Protein AF-A0A530BH00-F1 (afdb_monomer)

Radius of gyration: 38.53 Å; Cα contacts (8 Å, |Δi|>4): 21; chains: 1; bounding box: 85×46×112 Å

Foldseek 3Di:
DVVVVVVCCVPDPVNVVVVVVVVCVQCVDPVNVVVVVVVVVVVVVLQVVLVPDPNRPVVVVVVVVVVVVVVVCVVDPVNVVVVVVVCVVVVVVVCVVVVVVPVVVVVVVVVPPDVVVVVVVCCVVCVVVVVVVVVVVCVVVVVVVVVVVVVVVVVVVD

Solvent-accessible surface area (backbone atoms only — not comparable to full-atom values): 8743 Å² total; per-residue (Å²): 113,68,69,66,49,53,54,47,57,76,70,33,67,66,52,50,52,52,50,52,48,53,51,48,61,49,68,64,33,68,67,52,48,49,51,51,49,53,50,48,52,51,51,49,51,50,52,57,50,33,72,71,38,96,80,26,62,65,57,52,52,50,49,50,50,51,50,51,53,50,48,55,46,71,72,33,70,63,60,42,52,53,50,51,52,50,47,54,52,52,52,50,54,49,48,60,77,34,59,78,52,52,62,50,48,52,52,52,53,59,68,66,47,57,63,68,59,53,49,49,53,50,47,67,65,47,54,60,59,60,46,49,56,54,51,51,50,53,52,53,50,51,51,52,51,51,51,51,52,51,51,53,52,54,62,75,76,107

Structure (mmCIF, N/CA/C/O backbone):
data_AF-A0A530BH00-F1
#
_entry.id   AF-A0A530BH00-F1
#
loop_
_atom_site.group_PDB
_atom_site.id
_atom_site.type_symbol
_atom_site.label_atom_id
_atom_site.label_alt_id
_atom_site.label_comp_id
_atom_site.label_asym_id
_atom_site.label_entity_id
_atom_site.label_seq_id
_atom_site.pdbx_PDB_ins_code
_atom_site.Cartn_x
_atom_site.Cartn_y
_atom_site.Cartn_z
_atom_site.occupancy
_atom_site.B_iso_or_equiv
_atom_site.auth_seq_id
_atom_site.auth_comp_id
_atom_site.auth_asym_id
_atom_site.auth_atom_id
_atom_site.pdbx_PDB_model_num
ATOM 1 N N . PHE A 1 1 ? -38.735 20.217 17.360 1.00 65.31 1 PHE A N 1
ATOM 2 C CA . PHE A 1 1 ? -38.236 19.717 18.663 1.00 65.31 1 PHE A CA 1
ATOM 3 C C . PHE A 1 1 ? -37.010 18.803 18.512 1.00 65.31 1 PHE A C 1
ATOM 5 O O . PHE A 1 1 ? -35.970 19.142 19.063 1.00 65.31 1 PHE A O 1
ATOM 12 N N . ALA A 1 2 ? -37.079 17.715 17.727 1.00 67.38 2 ALA A N 1
ATOM 13 C CA . ALA A 1 2 ? -35.979 16.748 17.554 1.00 67.38 2 ALA A CA 1
ATOM 14 C C . ALA A 1 2 ? -34.685 17.328 16.934 1.00 67.38 2 ALA A C 1
ATOM 16 O O . ALA A 1 2 ? -33.606 17.120 17.478 1.00 67.38 2 ALA A O 1
ATOM 17 N N . LEU A 1 3 ? -34.777 18.135 15.868 1.00 71.88 3 LEU A N 1
ATOM 18 C CA . LEU A 1 3 ? -33.599 18.750 15.224 1.00 71.88 3 LEU A CA 1
ATOM 19 C C . LEU A 1 3 ? -32.829 19.700 16.160 1.00 71.88 3 LEU A C 1
ATOM 21 O O . LEU A 1 3 ? -31.607 19.641 16.248 1.00 71.88 3 LEU A O 1
ATOM 25 N N . GLY A 1 4 ? -33.541 20.507 16.954 1.00 72.88 4 GLY A N 1
ATOM 26 C CA . GLY A 1 4 ? -32.920 21.371 17.966 1.00 72.88 4 GLY A CA 1
ATOM 27 C C . GLY A 1 4 ? -32.317 20.602 19.149 1.00 72.88 4 GLY A C 1
ATOM 28 O O . GLY A 1 4 ? -31.446 21.122 19.839 1.00 72.88 4 GLY A O 1
ATOM 29 N N . PHE A 1 5 ? -32.752 19.365 19.402 1.00 73.12 5 PHE A N 1
ATOM 30 C CA . PHE A 1 5 ? -32.137 18.486 20.398 1.00 73.12 5 PHE A CA 1
ATOM 31 C C . PHE A 1 5 ? -30.835 17.861 19.874 1.00 73.12 5 PHE A C 1
ATOM 33 O O . PHE A 1 5 ? -29.846 17.840 20.604 1.00 73.12 5 PHE A O 1
ATOM 40 N N . ILE A 1 6 ? -30.802 17.456 18.600 1.00 75.69 6 ILE A N 1
ATOM 41 C CA . ILE A 1 6 ? -29.603 16.943 17.916 1.00 75.69 6 ILE A CA 1
ATOM 42 C C . ILE A 1 6 ? -28.510 18.022 17.834 1.00 75.69 6 ILE A C 1
ATOM 44 O O . ILE A 1 6 ? -27.358 17.755 18.176 1.00 75.69 6 ILE A O 1
ATOM 48 N N . GLU A 1 7 ? -28.863 19.265 17.488 1.00 72.50 7 GLU A N 1
ATOM 49 C CA . GLU A 1 7 ? -27.892 20.370 17.411 1.00 72.50 7 GLU A CA 1
ATOM 50 C C . GLU A 1 7 ? -27.280 20.698 18.787 1.00 72.50 7 GLU A C 1
ATOM 52 O O . GLU A 1 7 ? -26.071 20.912 18.918 1.00 72.50 7 GLU A O 1
ATOM 57 N N . ARG A 1 8 ? -28.101 20.660 19.847 1.00 68.00 8 ARG A N 1
ATOM 58 C CA . ARG A 1 8 ? -27.645 20.842 21.235 1.00 68.00 8 ARG A CA 1
ATOM 59 C C . ARG A 1 8 ? -26.771 19.690 21.723 1.00 68.00 8 ARG A C 1
ATOM 61 O O . ARG A 1 8 ? -25.843 19.938 22.488 1.00 68.00 8 ARG A O 1
ATOM 68 N N . LEU A 1 9 ? -27.033 18.458 21.288 1.00 73.38 9 LEU A N 1
ATOM 69 C CA . LEU A 1 9 ? -26.169 17.309 21.575 1.00 73.38 9 LEU A CA 1
ATOM 70 C C . LEU A 1 9 ? -24.800 17.453 20.902 1.00 73.38 9 LEU A C 1
ATOM 72 O O . LEU A 1 9 ? -23.788 17.152 21.530 1.00 73.38 9 LEU A O 1
ATOM 76 N N . ARG A 1 10 ? -24.764 17.960 19.664 1.00 71.19 10 ARG A N 1
ATOM 77 C CA . ARG A 1 10 ? -23.526 18.135 18.892 1.00 71.19 10 ARG A CA 1
ATOM 78 C C . ARG A 1 10 ? -22.612 19.230 19.452 1.00 71.19 10 ARG A C 1
ATOM 80 O O . ARG A 1 10 ? -21.396 19.096 19.396 1.00 71.19 10 ARG A O 1
ATOM 87 N N . THR A 1 11 ? -23.180 20.309 19.991 1.00 74.69 11 THR A N 1
ATOM 88 C CA . THR A 1 11 ? -22.421 21.528 20.347 1.00 74.69 11 THR A CA 1
ATOM 89 C C . THR A 1 11 ? -22.207 21.739 21.848 1.00 74.69 11 THR A C 1
ATOM 91 O O . THR A 1 11 ? -21.339 22.514 22.257 1.00 74.69 11 THR A O 1
ATOM 94 N N . SER A 1 12 ? -22.961 21.057 22.710 1.00 81.75 12 SER A N 1
ATOM 95 C CA . SER A 1 12 ? -22.903 21.317 24.148 1.00 81.75 12 SER A CA 1
ATOM 96 C C . SER A 1 12 ? -21.799 20.537 24.860 1.00 81.75 12 SER A C 1
ATOM 98 O O . SER A 1 12 ? -21.845 19.314 25.030 1.00 81.75 12 SER A O 1
ATOM 100 N N . LYS A 1 13 ? -20.856 21.295 25.431 1.00 79.62 13 LYS A N 1
ATOM 101 C CA . LYS A 1 13 ? -19.793 20.784 26.312 1.00 79.62 13 LYS A CA 1
ATOM 102 C C . LYS A 1 13 ? -20.334 20.016 27.525 1.00 79.62 13 LYS A C 1
ATOM 104 O O . LYS A 1 13 ? -19.645 19.142 28.046 1.00 79.62 13 LYS A O 1
ATOM 109 N N . GLN A 1 14 ? -21.548 20.316 27.992 1.00 83.25 14 GLN A N 1
ATOM 110 C CA . GLN A 1 14 ? -22.150 19.634 29.141 1.00 83.25 14 GLN A CA 1
ATOM 111 C C . GLN A 1 14 ? -22.583 18.204 28.793 1.00 83.25 14 GLN A C 1
ATOM 113 O O . GLN A 1 14 ? -22.321 17.283 29.570 1.00 83.25 14 GLN A O 1
ATOM 118 N N . TYR A 1 15 ? -23.195 18.003 27.621 1.00 80.31 15 TYR A N 1
ATOM 119 C CA . TYR A 1 15 ? -23.571 16.668 27.148 1.00 80.31 15 TYR A CA 1
ATOM 120 C C . TYR A 1 15 ? -22.336 15.837 26.796 1.00 80.31 15 TYR A C 1
ATOM 122 O O . TYR A 1 15 ? -22.260 14.683 27.212 1.00 80.31 15 TYR A O 1
ATOM 130 N N . ALA A 1 16 ? -21.318 16.443 26.173 1.00 81.19 16 ALA A N 1
ATOM 131 C CA . ALA A 1 16 ? -20.032 15.786 25.935 1.00 81.19 16 ALA A CA 1
ATOM 132 C C . ALA A 1 16 ? -19.375 15.303 27.244 1.00 81.19 16 ALA A C 1
ATOM 134 O O . ALA A 1 16 ? -18.955 14.154 27.343 1.00 81.19 16 ALA A O 1
ATOM 135 N N . ARG A 1 17 ? -19.355 16.134 28.299 1.00 85.44 17 ARG A N 1
ATOM 136 C CA . ARG A 1 17 ? -18.819 15.739 29.618 1.00 85.44 17 ARG A CA 1
ATOM 137 C C . ARG A 1 17 ? -19.612 14.604 30.268 1.00 85.44 17 ARG A C 1
ATOM 139 O O . ARG A 1 17 ? -19.007 13.724 30.879 1.00 85.44 17 ARG A O 1
ATOM 146 N N . ARG A 1 18 ? -20.945 14.610 30.152 1.00 83.69 18 ARG A N 1
ATOM 147 C CA . ARG A 1 18 ? -21.803 13.518 30.647 1.00 83.69 18 ARG A CA 1
ATOM 148 C C . ARG A 1 18 ? -21.561 12.218 29.886 1.00 83.69 18 ARG A C 1
ATOM 150 O O . ARG A 1 18 ? -21.429 11.183 30.530 1.00 83.69 18 ARG A O 1
ATOM 157 N N . ALA A 1 19 ? -21.451 12.279 28.561 1.00 84.56 19 ALA A N 1
ATOM 158 C CA . ALA A 1 19 ? -21.136 11.125 27.726 1.00 84.56 19 ALA A CA 1
ATOM 159 C C . ALA A 1 19 ? -19.750 10.556 28.060 1.00 84.56 19 ALA A C 1
ATOM 161 O O . ALA A 1 19 ? -19.614 9.357 28.270 1.00 84.56 19 ALA A O 1
ATOM 162 N N . GLU A 1 20 ? -18.740 11.414 28.218 1.00 85.62 20 GLU A N 1
ATOM 163 C CA . GLU A 1 20 ? -17.392 11.001 28.620 1.00 85.62 20 GLU A CA 1
ATOM 164 C C . GLU A 1 20 ? -17.357 10.367 30.012 1.00 85.62 20 GLU A C 1
ATOM 166 O O . GLU A 1 20 ? -16.635 9.396 30.235 1.00 85.62 20 GLU A O 1
ATOM 171 N N . LYS A 1 21 ? -18.146 10.889 30.958 1.00 88.19 21 LYS A N 1
ATOM 172 C CA . LYS A 1 21 ? -18.288 10.276 32.280 1.00 88.19 21 LYS A CA 1
ATOM 173 C C . LYS A 1 21 ? -18.936 8.895 32.172 1.00 88.19 21 LYS A C 1
ATOM 175 O O . LYS A 1 21 ? -18.357 7.935 32.655 1.00 88.19 21 LYS A O 1
ATOM 180 N N . LEU A 1 22 ? -20.063 8.783 31.469 1.00 85.44 22 LEU A N 1
ATOM 181 C CA . LEU A 1 22 ? -20.766 7.514 31.286 1.00 85.44 22 LEU A CA 1
ATOM 182 C C . LEU A 1 22 ? -19.890 6.469 30.575 1.00 85.44 22 LEU A C 1
ATOM 184 O O . LEU A 1 22 ? -19.842 5.317 30.992 1.00 85.44 22 LEU A O 1
ATOM 188 N N . LYS A 1 23 ? -19.141 6.889 29.548 1.00 85.56 23 LYS A N 1
ATOM 189 C CA . LYS A 1 23 ? -18.164 6.058 28.835 1.00 85.56 23 LYS A CA 1
ATOM 190 C C . LYS A 1 23 ? -17.085 5.538 29.783 1.00 85.56 23 LYS A C 1
ATOM 192 O O . LYS A 1 23 ? -16.807 4.344 29.785 1.00 85.56 23 LYS A O 1
ATOM 197 N N . ARG A 1 24 ? -16.483 6.414 30.596 1.00 85.19 24 ARG A N 1
ATOM 198 C CA . ARG A 1 24 ? -15.459 6.018 31.579 1.00 85.19 24 ARG A CA 1
ATOM 199 C C . ARG A 1 24 ? -16.014 5.089 32.649 1.00 85.19 24 ARG A C 1
ATOM 201 O O . ARG A 1 24 ? -15.368 4.098 32.959 1.00 85.19 24 ARG A O 1
ATOM 208 N N . ASP A 1 25 ? -17.201 5.381 33.165 1.00 85.75 25 ASP A N 1
ATOM 209 C CA . ASP A 1 25 ? -17.851 4.570 34.195 1.00 85.75 25 ASP A CA 1
ATOM 210 C C . ASP A 1 25 ? -18.213 3.179 33.653 1.00 85.75 25 ASP A C 1
ATOM 212 O O . ASP A 1 25 ? -18.146 2.198 34.385 1.00 85.75 25 ASP A O 1
ATOM 216 N N . PHE A 1 26 ? -18.557 3.068 32.367 1.00 84.69 26 PHE A N 1
ATOM 217 C CA . PHE A 1 26 ? -18.813 1.789 31.705 1.00 84.69 26 PHE A CA 1
ATOM 218 C C . PHE A 1 26 ? -17.519 1.011 31.415 1.00 84.69 26 PHE A C 1
ATOM 220 O O . PHE A 1 26 ? -17.409 -0.150 31.794 1.00 84.69 26 PHE A O 1
ATOM 227 N N . LEU A 1 27 ? -16.504 1.653 30.823 1.00 84.25 27 LEU A N 1
ATOM 228 C CA . LEU A 1 27 ? -15.195 1.039 30.527 1.00 84.25 27 LEU A CA 1
ATOM 229 C C . LEU A 1 27 ? -14.353 0.740 31.782 1.00 84.25 27 LEU A C 1
ATOM 231 O O . LEU A 1 27 ? -13.368 -0.002 31.727 1.00 84.25 27 LEU A O 1
ATOM 235 N N . GLY A 1 28 ? -14.691 1.362 32.910 1.00 83.00 28 GLY A N 1
ATOM 236 C CA . GLY A 1 28 ? -14.067 1.127 34.208 1.00 83.00 28 GLY A CA 1
ATOM 237 C C . GLY A 1 28 ? -14.562 -0.140 34.901 1.00 83.00 28 GLY A C 1
ATOM 238 O O . GLY A 1 28 ? -13.903 -0.604 35.828 1.00 83.00 28 GLY A O 1
ATOM 239 N N . ARG A 1 29 ? -15.690 -0.709 34.453 1.00 90.94 29 ARG A N 1
ATOM 240 C CA . ARG A 1 29 ? -16.267 -1.915 35.051 1.00 90.94 29 ARG A CA 1
ATOM 241 C C . ARG A 1 29 ? -15.366 -3.126 34.789 1.00 90.94 29 ARG A C 1
ATOM 243 O O . ARG A 1 29 ? -15.007 -3.364 33.630 1.00 90.94 29 ARG A O 1
ATOM 250 N N . PRO A 1 30 ? -14.995 -3.893 35.828 1.00 82.25 30 PRO A N 1
ATOM 251 C CA . PRO A 1 30 ? -14.143 -5.067 35.669 1.00 82.25 30 PRO A CA 1
ATOM 252 C C . PRO A 1 30 ? -14.777 -6.117 34.746 1.00 82.25 30 PRO A C 1
ATOM 254 O O . PRO A 1 30 ? -14.061 -6.737 33.966 1.00 82.25 30 PRO A O 1
ATOM 257 N N . GLU A 1 31 ? -16.105 -6.238 34.736 1.00 85.88 31 GLU A N 1
ATOM 258 C CA . GLU A 1 31 ? -16.844 -7.163 33.871 1.00 85.88 31 GLU A CA 1
ATOM 259 C C . GLU A 1 31 ? -16.725 -6.784 32.388 1.00 85.88 31 GLU A C 1
ATOM 261 O O . GLU A 1 31 ? -16.554 -7.650 31.535 1.00 85.88 31 GLU A O 1
ATOM 266 N N . VAL A 1 32 ? -16.758 -5.484 32.069 1.00 86.62 32 VAL A N 1
ATOM 267 C CA . VAL A 1 32 ? -16.617 -4.985 30.688 1.00 86.62 32 VAL A CA 1
ATOM 268 C C . VAL A 1 32 ? -15.198 -5.215 30.177 1.00 86.62 32 VAL A C 1
ATOM 270 O O . VAL A 1 32 ? -15.009 -5.583 29.020 1.00 86.62 32 VAL A O 1
ATOM 273 N N . ARG A 1 33 ? -14.191 -5.028 31.038 1.00 83.94 33 ARG A N 1
ATOM 274 C CA . ARG A 1 33 ? -12.791 -5.303 30.689 1.00 83.94 33 ARG A CA 1
ATOM 275 C C . ARG A 1 33 ? -12.527 -6.791 30.498 1.00 83.94 33 ARG A C 1
ATOM 277 O O . ARG A 1 33 ? -11.843 -7.140 29.542 1.00 83.94 33 ARG A O 1
ATOM 284 N N . ALA A 1 34 ? -13.073 -7.636 31.371 1.00 86.75 34 ALA A N 1
ATOM 285 C CA . ALA A 1 34 ? -12.969 -9.087 31.247 1.00 86.75 34 ALA A CA 1
ATOM 286 C C . ALA A 1 34 ? -13.618 -9.566 29.941 1.00 86.75 34 ALA A C 1
ATOM 288 O O . ALA A 1 34 ? -12.946 -10.179 29.121 1.00 86.75 34 ALA A O 1
ATOM 289 N N . LEU A 1 35 ? -14.861 -9.150 29.673 1.00 88.56 35 LEU A N 1
ATOM 290 C CA . LEU A 1 35 ? -15.563 -9.486 28.434 1.00 88.56 35 LEU A CA 1
ATOM 291 C C . LEU A 1 35 ? -14.812 -9.003 27.185 1.00 88.56 35 LEU A C 1
ATOM 293 O O . LEU A 1 35 ? -14.712 -9.734 26.201 1.00 88.56 35 LEU A O 1
ATOM 297 N N . ALA A 1 36 ? -14.276 -7.778 27.207 1.00 87.56 36 ALA A N 1
ATOM 298 C CA . ALA A 1 36 ? -13.473 -7.254 26.104 1.00 87.56 36 ALA A CA 1
ATOM 299 C C . ALA A 1 36 ? -12.193 -8.077 25.893 1.00 87.56 36 ALA A C 1
ATOM 301 O O . ALA A 1 36 ? -11.833 -8.353 24.751 1.00 87.56 36 ALA A O 1
ATOM 302 N N . GLY A 1 37 ? -11.538 -8.494 26.980 1.00 88.94 37 GLY A N 1
ATOM 303 C CA . GLY A 1 37 ? -10.371 -9.372 26.947 1.00 88.94 37 GLY A CA 1
ATOM 304 C C . GLY A 1 37 ? -10.687 -10.745 26.358 1.00 88.94 37 GLY A C 1
ATOM 305 O O . GLY A 1 37 ? -9.991 -11.185 25.447 1.00 88.94 37 GLY A O 1
ATOM 306 N N . ASP A 1 38 ? -11.771 -11.378 26.801 1.00 90.75 38 ASP A N 1
ATOM 307 C CA . ASP A 1 38 ? -12.193 -12.701 26.326 1.00 90.75 38 ASP A CA 1
ATOM 308 C C . ASP A 1 38 ? -12.613 -12.664 24.853 1.00 90.75 38 ASP A C 1
ATOM 310 O O . ASP A 1 38 ? -12.248 -13.536 24.060 1.00 90.75 38 ASP A O 1
ATOM 314 N N . THR A 1 39 ? -13.325 -11.607 24.455 1.00 92.62 39 THR A N 1
ATOM 315 C CA . THR A 1 39 ? -13.704 -11.373 23.055 1.00 92.62 39 THR A CA 1
ATOM 316 C C . THR A 1 39 ? -12.463 -11.160 22.192 1.00 92.62 39 THR A C 1
ATOM 318 O O . THR A 1 39 ? -12.362 -11.714 21.099 1.00 92.62 39 THR A O 1
ATOM 321 N N . TRP A 1 40 ? -11.487 -10.395 22.689 1.00 92.88 40 TRP A N 1
ATOM 322 C CA . TRP A 1 40 ? -10.228 -10.156 21.991 1.00 92.88 40 TRP A CA 1
ATOM 323 C C . TRP A 1 40 ? -9.390 -11.428 21.846 1.00 92.88 40 TRP A C 1
ATOM 325 O O . TRP A 1 40 ? -8.878 -11.709 20.763 1.00 92.88 40 TRP A O 1
ATOM 335 N N . ALA A 1 41 ? -9.284 -12.226 22.909 1.00 92.88 41 ALA A N 1
ATOM 336 C CA . ALA A 1 41 ? -8.585 -13.504 22.886 1.00 92.88 41 ALA A CA 1
ATOM 337 C C . ALA A 1 41 ? -9.241 -14.482 21.900 1.00 92.88 41 ALA A C 1
ATOM 339 O O . ALA A 1 41 ? -8.546 -15.118 21.109 1.00 92.88 41 ALA A O 1
ATOM 340 N N . SER A 1 42 ? -10.574 -14.541 21.890 1.00 91.44 42 SER A N 1
ATOM 341 C CA . SER A 1 42 ? -11.342 -15.387 20.971 1.00 91.44 42 SER A CA 1
ATOM 342 C C . SER A 1 42 ? -11.170 -14.954 19.516 1.00 91.44 42 SER A C 1
ATOM 344 O O . SER A 1 42 ? -10.929 -15.790 18.649 1.00 91.44 42 SER A O 1
ATOM 346 N N . LEU A 1 43 ? -11.225 -13.646 19.243 1.00 89.69 43 LEU A N 1
ATOM 347 C CA . LEU A 1 43 ? -10.976 -13.099 17.909 1.00 89.69 43 LEU A CA 1
ATOM 348 C C . LEU A 1 43 ? -9.555 -13.415 17.437 1.00 89.69 43 LEU A C 1
ATOM 350 O O . LEU A 1 43 ? -9.362 -13.823 16.295 1.00 89.69 43 LEU A O 1
ATOM 354 N N . ARG A 1 44 ? -8.561 -13.252 18.315 1.00 92.00 44 ARG A N 1
ATOM 355 C CA . ARG A 1 44 ? -7.169 -13.578 18.004 1.00 92.00 44 ARG A CA 1
ATOM 356 C C . ARG A 1 44 ? -7.017 -15.055 17.649 1.00 92.00 44 ARG A C 1
ATOM 358 O O . ARG A 1 44 ? -6.432 -15.356 16.615 1.00 92.00 44 ARG A O 1
ATOM 365 N N . LEU A 1 45 ? -7.558 -15.947 18.477 1.00 89.94 45 LEU A N 1
ATOM 366 C CA . LEU A 1 45 ? -7.524 -17.390 18.236 1.00 89.94 45 LEU A CA 1
ATOM 367 C C . LEU A 1 45 ? -8.194 -17.750 16.913 1.00 89.94 45 LEU A C 1
ATOM 369 O O . LEU A 1 45 ? -7.634 -18.521 16.143 1.00 89.94 45 LEU A O 1
ATOM 373 N N . PHE A 1 46 ? -9.352 -17.157 16.626 1.00 88.44 46 PHE A N 1
ATOM 374 C CA . PHE A 1 46 ? -10.044 -17.350 15.357 1.00 88.44 46 PHE A CA 1
ATOM 375 C C . PHE A 1 46 ? -9.178 -16.921 14.165 1.00 88.44 46 PHE A C 1
ATOM 377 O O . PHE A 1 46 ? -9.016 -17.693 13.226 1.00 88.44 46 PHE A O 1
ATOM 384 N N . ILE A 1 47 ? -8.568 -15.731 14.216 1.00 88.38 47 ILE A N 1
ATOM 385 C CA . ILE A 1 47 ? -7.701 -15.230 13.139 1.00 88.38 47 ILE A CA 1
ATOM 386 C C . ILE A 1 47 ? -6.461 -16.116 12.967 1.00 88.38 47 ILE A C 1
ATOM 388 O O . ILE A 1 47 ? -6.094 -16.439 11.842 1.00 88.38 47 ILE A O 1
ATOM 392 N N . GLU A 1 48 ? -5.811 -16.519 14.060 1.00 89.06 48 GLU A N 1
ATOM 393 C CA . GLU A 1 48 ? -4.629 -17.390 14.013 1.00 89.06 48 GLU A CA 1
ATOM 394 C C . GLU A 1 48 ? -4.964 -18.780 13.457 1.00 89.06 48 GLU A C 1
ATOM 396 O O . GLU A 1 48 ? -4.191 -19.336 12.675 1.00 89.06 48 GLU A O 1
ATOM 401 N N . GLN A 1 49 ? -6.113 -19.342 13.833 1.00 87.25 49 GLN A N 1
ATOM 402 C CA . GLN A 1 49 ? -6.577 -20.631 13.324 1.00 87.25 49 GLN A CA 1
ATOM 403 C C . GLN A 1 49 ? -6.946 -20.547 11.845 1.00 87.25 49 GLN A C 1
ATOM 405 O O . GLN A 1 49 ? -6.495 -21.378 11.060 1.00 87.25 49 GLN A O 1
ATOM 410 N N . ASP A 1 50 ? -7.711 -19.528 11.454 1.00 89.06 50 ASP A N 1
ATOM 411 C CA . ASP A 1 50 ? -8.124 -19.329 10.068 1.00 89.06 50 ASP A CA 1
ATOM 412 C C . ASP A 1 50 ? -6.918 -19.067 9.158 1.00 89.06 50 ASP A C 1
ATOM 414 O O . ASP A 1 50 ? -6.814 -19.666 8.093 1.00 89.06 50 ASP A O 1
ATOM 418 N N . ALA A 1 51 ? -5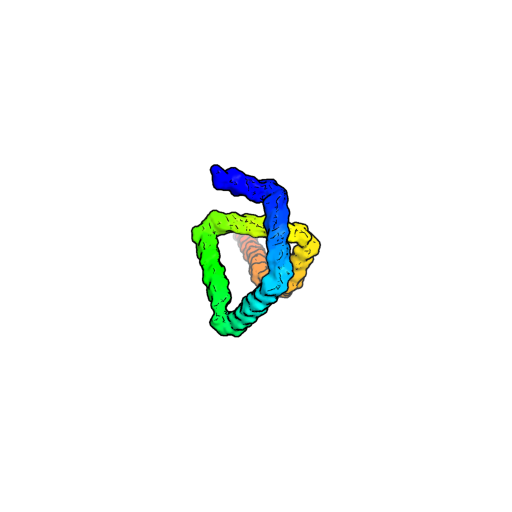.942 -18.267 9.599 1.00 85.69 51 ALA A N 1
ATOM 419 C CA . ALA A 1 51 ? -4.737 -17.982 8.820 1.00 85.69 51 ALA A CA 1
ATOM 420 C C . ALA A 1 51 ? -3.876 -19.230 8.545 1.00 85.69 51 ALA A C 1
ATOM 422 O O . ALA A 1 51 ? -3.255 -19.320 7.480 1.00 85.69 51 ALA A O 1
ATOM 423 N N . ASN A 1 52 ? -3.845 -20.177 9.489 1.00 86.38 52 ASN A N 1
ATOM 424 C CA . ASN A 1 52 ? -3.125 -21.448 9.366 1.00 86.38 52 ASN A CA 1
ATOM 425 C C . ASN A 1 52 ? -3.950 -22.549 8.681 1.00 86.38 52 ASN A C 1
ATOM 427 O O . ASN A 1 52 ? -3.399 -23.592 8.323 1.00 86.38 52 ASN A O 1
ATOM 431 N N . ALA A 1 53 ? -5.255 -22.344 8.499 1.00 85.88 53 ALA A N 1
ATOM 432 C CA . ALA A 1 53 ? -6.102 -23.308 7.826 1.00 85.88 53 ALA A CA 1
ATOM 433 C C . ALA A 1 53 ? -5.774 -23.351 6.321 1.00 85.88 53 ALA A C 1
ATOM 435 O O . ALA A 1 53 ? -5.567 -22.307 5.693 1.00 85.88 53 ALA A O 1
ATOM 436 N N . PRO A 1 54 ? -5.773 -24.545 5.700 1.00 76.38 54 PRO A N 1
ATOM 437 C CA . PRO A 1 54 ? -5.626 -24.658 4.251 1.00 76.38 54 PRO A CA 1
ATOM 438 C C . PRO A 1 54 ? -6.765 -23.944 3.501 1.00 76.38 54 PRO A C 1
ATOM 440 O O . PRO A 1 54 ? -6.530 -23.378 2.436 1.00 76.38 54 PRO A O 1
ATOM 443 N N . ASN A 1 55 ? -7.960 -23.891 4.102 1.00 78.38 55 ASN A N 1
ATOM 444 C CA . ASN A 1 55 ? -9.146 -23.211 3.579 1.00 78.38 55 ASN A CA 1
ATOM 445 C C . ASN A 1 55 ? -9.508 -22.028 4.497 1.00 78.38 55 ASN A C 1
ATOM 447 O O . ASN A 1 55 ? -10.430 -22.121 5.303 1.00 78.38 55 ASN A O 1
ATOM 451 N N . SER A 1 56 ? -8.726 -20.951 4.421 1.00 85.19 56 SER A N 1
ATOM 452 C CA . SER A 1 56 ? -8.900 -19.733 5.229 1.00 85.19 56 SER A CA 1
ATOM 453 C C . SER A 1 56 ? -10.063 -18.881 4.705 1.00 85.19 56 SER A C 1
ATOM 455 O O . SER A 1 56 ? -9.990 -18.345 3.595 1.00 85.19 56 SER A O 1
ATOM 457 N N . ALA A 1 57 ? -11.107 -18.705 5.516 1.00 84.94 57 ALA A N 1
ATOM 458 C CA . ALA A 1 57 ? -12.262 -17.877 5.177 1.00 84.94 57 ALA A CA 1
ATOM 459 C C . ALA A 1 57 ? -11.896 -16.386 5.128 1.00 84.94 57 ALA A C 1
ATOM 461 O O . ALA A 1 57 ? -12.404 -15.649 4.283 1.00 84.94 57 ALA A O 1
ATOM 462 N N . ILE A 1 58 ? -10.973 -15.932 5.985 1.00 85.62 58 ILE A N 1
ATOM 463 C CA . ILE A 1 58 ? -10.461 -14.555 5.951 1.00 85.62 58 ILE A CA 1
ATOM 464 C C . ILE A 1 58 ? -9.713 -14.320 4.642 1.00 85.62 58 ILE A C 1
ATOM 466 O O . ILE A 1 58 ? -9.912 -13.290 3.998 1.00 85.62 58 ILE A O 1
ATOM 470 N N . ARG A 1 59 ? -8.870 -15.271 4.222 1.00 84.56 59 ARG A N 1
ATOM 471 C CA . ARG A 1 59 ? -8.132 -15.172 2.959 1.00 84.56 59 ARG A CA 1
ATOM 472 C C . ARG A 1 59 ? -9.073 -15.133 1.767 1.00 84.56 59 ARG A C 1
ATOM 474 O O . ARG A 1 59 ? -8.876 -14.298 0.893 1.00 84.56 59 ARG A O 1
ATOM 481 N N . GLU A 1 60 ? -10.077 -16.002 1.734 1.00 88.50 60 GLU A N 1
ATOM 482 C CA . GLU A 1 60 ? -11.074 -16.024 0.664 1.00 88.50 60 GLU A CA 1
ATOM 483 C C . GLU A 1 60 ? -11.866 -14.712 0.611 1.00 88.50 60 GLU A C 1
ATOM 485 O O . GLU A 1 60 ? -12.000 -14.107 -0.451 1.00 88.50 60 GLU A O 1
ATOM 490 N N . HIS A 1 61 ? -12.320 -14.211 1.761 1.00 88.56 61 HIS A N 1
ATOM 491 C CA . HIS A 1 61 ? -13.063 -12.957 1.826 1.00 88.56 61 HIS A CA 1
ATOM 492 C C . HIS A 1 61 ? -12.211 -11.757 1.400 1.00 88.56 61 HIS A C 1
ATOM 494 O O . HIS A 1 61 ? -12.652 -10.952 0.583 1.00 88.56 61 HIS A O 1
ATOM 500 N N . LEU A 1 62 ? -10.971 -11.660 1.891 1.00 87.19 62 LEU A N 1
ATOM 501 C CA . LEU A 1 62 ? -10.033 -10.616 1.476 1.00 87.19 62 LEU A CA 1
ATOM 502 C C . LEU A 1 62 ? -9.715 -10.708 -0.016 1.00 87.19 62 LEU A C 1
ATOM 504 O O . LEU A 1 62 ? -9.708 -9.684 -0.692 1.00 87.19 62 LEU A O 1
ATOM 508 N N . ALA A 1 63 ? -9.480 -11.912 -0.543 1.00 89.38 63 ALA A N 1
ATOM 509 C CA . ALA A 1 63 ? -9.237 -12.115 -1.966 1.00 89.38 63 ALA A CA 1
ATOM 510 C C . ALA A 1 63 ? -10.430 -11.635 -2.800 1.00 89.38 63 ALA A C 1
ATOM 512 O O . ALA A 1 63 ? -10.240 -10.864 -3.737 1.00 89.38 63 ALA A O 1
ATOM 513 N N . ASN A 1 64 ? -11.652 -12.004 -2.415 1.00 92.12 64 ASN A N 1
ATOM 514 C CA . ASN A 1 64 ? -12.868 -11.558 -3.091 1.00 92.12 64 ASN A CA 1
ATOM 515 C C . ASN A 1 64 ? -13.041 -10.037 -3.011 1.00 92.12 64 ASN A C 1
ATOM 517 O O . ASN A 1 64 ? -13.314 -9.405 -4.027 1.00 92.12 64 ASN A O 1
ATOM 521 N N . MET A 1 65 ? -12.797 -9.427 -1.847 1.00 91.62 65 MET A N 1
ATOM 522 C CA . MET A 1 65 ? -12.801 -7.968 -1.706 1.00 91.62 65 MET A CA 1
ATOM 523 C C . MET A 1 65 ? -11.772 -7.303 -2.627 1.00 91.62 65 MET A C 1
ATOM 525 O O . MET A 1 65 ? -12.093 -6.325 -3.296 1.00 91.62 65 MET A O 1
ATOM 529 N N . PHE A 1 66 ? -10.544 -7.823 -2.696 1.00 91.62 66 PHE A N 1
ATOM 530 C CA . PHE A 1 66 ? -9.514 -7.279 -3.581 1.00 91.62 66 PHE A CA 1
ATOM 531 C C . PHE A 1 66 ? -9.869 -7.444 -5.058 1.00 91.62 66 PHE A C 1
ATOM 533 O O . PHE A 1 66 ? -9.621 -6.529 -5.841 1.00 91.62 66 PHE A O 1
ATOM 540 N N . VAL A 1 67 ? -10.471 -8.571 -5.438 1.00 93.38 67 VAL A N 1
ATOM 541 C CA . VAL A 1 67 ? -10.968 -8.797 -6.800 1.00 93.38 67 VAL A CA 1
ATOM 542 C C . VAL A 1 67 ? -12.079 -7.805 -7.138 1.00 93.38 67 VAL A C 1
ATOM 544 O O . VAL A 1 67 ? -12.041 -7.201 -8.206 1.00 93.38 67 VAL A O 1
ATOM 547 N N . GLU A 1 68 ? -13.027 -7.574 -6.229 1.00 89.81 68 GLU A N 1
ATOM 548 C CA . GLU A 1 68 ? -14.114 -6.607 -6.413 1.00 89.81 68 GLU A CA 1
ATOM 549 C C . GLU A 1 68 ? -13.569 -5.179 -6.567 1.00 89.81 68 GLU A C 1
ATOM 551 O O . GLU A 1 68 ? -13.916 -4.475 -7.516 1.00 89.81 68 GLU A O 1
ATOM 556 N N . VAL A 1 69 ? -12.649 -4.768 -5.687 1.00 88.00 69 VAL A N 1
ATOM 557 C CA . VAL A 1 69 ? -11.968 -3.466 -5.773 1.00 88.00 69 VAL A CA 1
ATOM 558 C C . VAL A 1 69 ? -11.209 -3.334 -7.092 1.00 88.00 69 VAL A C 1
ATOM 560 O O . VAL A 1 69 ? -11.320 -2.311 -7.764 1.00 88.00 69 VAL A O 1
ATOM 563 N N . GLY A 1 70 ? -10.465 -4.368 -7.490 1.00 86.12 70 GLY A N 1
ATOM 564 C CA . GLY A 1 70 ? -9.735 -4.391 -8.754 1.00 86.12 70 GLY A CA 1
ATOM 565 C C . GLY A 1 70 ? -10.662 -4.279 -9.962 1.00 86.12 70 GLY A C 1
ATOM 566 O O . GLY A 1 70 ? -10.348 -3.552 -10.901 1.00 86.12 70 GLY A O 1
ATOM 567 N N . ARG A 1 71 ? -11.828 -4.932 -9.917 1.00 88.44 71 ARG A N 1
ATOM 568 C CA . ARG A 1 71 ? -12.850 -4.844 -10.963 1.00 88.44 71 ARG A CA 1
ATOM 569 C C . ARG A 1 71 ? -13.433 -3.437 -11.061 1.00 88.44 71 ARG A C 1
ATOM 571 O O . ARG A 1 71 ? -13.419 -2.858 -12.139 1.00 88.44 71 ARG A O 1
ATOM 578 N N . HIS A 1 72 ? -13.841 -2.847 -9.939 1.00 84.44 72 HIS A N 1
ATOM 579 C CA . HIS A 1 72 ? -14.325 -1.464 -9.909 1.00 84.44 72 HIS A CA 1
ATOM 580 C C . HIS A 1 72 ? -13.287 -0.470 -10.435 1.00 84.44 72 HIS A C 1
ATOM 582 O O . HIS A 1 72 ? -13.622 0.450 -11.178 1.00 84.44 72 HIS A O 1
ATOM 588 N N . LEU A 1 73 ? -12.016 -0.683 -10.095 1.00 85.50 73 LEU A N 1
ATOM 589 C CA . LEU A 1 73 ? -10.927 0.144 -10.590 1.00 85.50 73 LEU A CA 1
ATOM 590 C C . LEU A 1 73 ? -10.681 -0.068 -12.095 1.00 85.50 73 LEU A C 1
ATOM 592 O O . LEU A 1 73 ? -10.380 0.881 -12.814 1.00 85.50 73 LEU A O 1
ATOM 596 N N . ALA A 1 74 ? -10.821 -1.291 -12.606 1.00 84.94 74 ALA A N 1
ATOM 597 C CA . ALA A 1 74 ? -10.691 -1.586 -14.033 1.00 84.94 74 ALA A CA 1
ATOM 598 C C . ALA A 1 74 ? -11.848 -1.013 -14.870 1.00 84.94 74 ALA A C 1
ATOM 600 O O . ALA A 1 74 ? -11.627 -0.580 -16.004 1.00 84.94 74 ALA A O 1
ATOM 601 N N . ASP A 1 75 ? -13.048 -0.934 -14.304 1.00 88.56 75 ASP A N 1
ATOM 602 C CA . ASP A 1 75 ? -14.236 -0.465 -15.017 1.00 88.56 75 ASP A CA 1
ATOM 603 C C . ASP A 1 75 ? -14.322 1.071 -15.072 1.00 88.56 75 ASP A C 1
ATOM 605 O O . ASP A 1 75 ? -14.771 1.628 -16.074 1.00 88.56 75 ASP A O 1
ATOM 609 N N . ASP A 1 76 ? -13.815 1.782 -14.058 1.00 89.69 76 ASP A N 1
ATOM 610 C CA . ASP A 1 76 ? -13.922 3.244 -13.972 1.00 89.69 76 ASP A CA 1
ATOM 611 C C . ASP A 1 76 ? -12.606 3.968 -14.319 1.00 89.69 76 ASP A C 1
ATOM 613 O O . ASP A 1 76 ? -11.628 3.974 -13.565 1.00 89.69 76 ASP A O 1
ATOM 617 N N . ALA A 1 77 ? -12.584 4.621 -15.484 1.00 86.31 77 ALA A N 1
ATOM 618 C CA . ALA A 1 77 ? -11.424 5.377 -15.957 1.00 86.31 77 ALA A CA 1
ATOM 619 C C . ALA A 1 77 ? -11.102 6.621 -15.116 1.00 86.31 77 ALA A C 1
ATOM 621 O O . ALA A 1 77 ? -9.932 7.000 -15.026 1.00 86.31 77 ALA A O 1
ATOM 622 N N . GLN A 1 78 ? -12.107 7.240 -14.498 1.00 88.12 78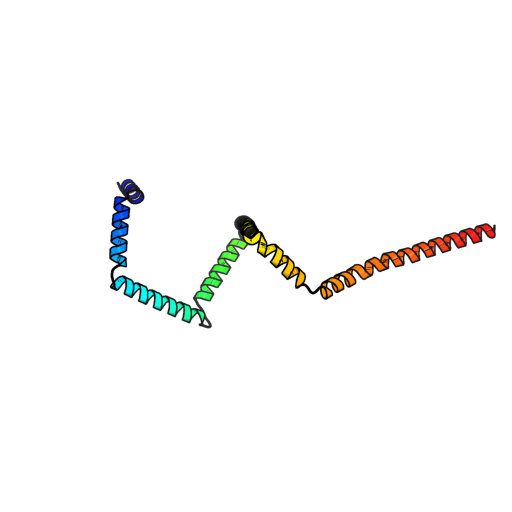 GLN A N 1
ATOM 623 C CA . GLN A 1 78 ? -11.932 8.425 -13.670 1.00 88.12 78 GLN A CA 1
ATOM 624 C C . GLN A 1 78 ? -11.311 8.049 -12.321 1.00 88.12 78 GLN A C 1
ATOM 626 O O . GLN A 1 78 ? -10.316 8.652 -11.924 1.00 88.12 78 GLN A O 1
ATOM 631 N N . ILE A 1 79 ? -11.798 6.982 -11.676 1.00 85.44 79 ILE A N 1
ATOM 632 C CA . ILE A 1 79 ? -11.214 6.480 -10.419 1.00 85.44 79 ILE A CA 1
ATOM 633 C C . ILE A 1 79 ? -9.745 6.082 -10.621 1.00 85.44 79 ILE A C 1
ATOM 635 O O . ILE A 1 79 ? -8.901 6.382 -9.773 1.00 85.44 79 ILE A O 1
ATOM 639 N N . ARG A 1 80 ? -9.393 5.464 -11.760 1.00 87.25 80 ARG A N 1
ATOM 640 C CA . ARG A 1 80 ? -7.982 5.173 -12.080 1.00 87.25 80 ARG A CA 1
ATOM 641 C C . ARG A 1 80 ? -7.131 6.425 -12.180 1.00 87.25 80 ARG A C 1
ATOM 643 O O . ARG A 1 80 ? -6.010 6.426 -11.673 1.00 87.25 80 ARG A O 1
ATOM 650 N N . ALA A 1 81 ? -7.631 7.454 -12.859 1.00 88.31 81 ALA A N 1
ATOM 651 C CA . ALA A 1 81 ? -6.903 8.704 -13.024 1.00 88.31 81 ALA A CA 1
ATOM 652 C C . ALA A 1 81 ? -6.655 9.374 -11.664 1.00 88.31 81 ALA A C 1
ATOM 654 O O . ALA A 1 81 ? -5.516 9.739 -11.364 1.00 88.31 81 ALA A O 1
ATOM 655 N N . ASP A 1 82 ? -7.682 9.429 -10.814 1.00 88.62 82 ASP A N 1
ATOM 656 C CA . ASP A 1 82 ? -7.602 10.009 -9.473 1.00 88.62 82 ASP A CA 1
ATOM 657 C C . ASP A 1 82 ? -6.644 9.222 -8.564 1.00 88.62 82 ASP A C 1
ATOM 659 O O . ASP A 1 82 ? -5.787 9.813 -7.901 1.00 88.62 82 ASP A O 1
ATOM 663 N N . MET A 1 83 ? -6.714 7.884 -8.574 1.00 87.56 83 MET A N 1
ATOM 664 C CA . MET A 1 83 ? -5.781 7.040 -7.818 1.00 87.56 83 MET A CA 1
ATOM 665 C C . MET A 1 83 ? -4.342 7.200 -8.304 1.00 87.56 83 MET A C 1
ATOM 667 O O . MET A 1 83 ? -3.435 7.334 -7.484 1.00 87.56 83 MET A O 1
ATOM 671 N N . ASN A 1 84 ? -4.114 7.207 -9.619 1.00 89.25 84 ASN A N 1
ATOM 672 C CA . ASN A 1 84 ? -2.776 7.373 -10.177 1.00 89.25 84 ASN A CA 1
ATOM 673 C C . ASN A 1 84 ? -2.183 8.731 -9.787 1.00 89.25 84 ASN A C 1
ATOM 675 O O . ASN A 1 84 ? -1.044 8.801 -9.329 1.00 89.25 84 ASN A O 1
ATOM 679 N N . GLN A 1 85 ? -2.975 9.800 -9.885 1.00 91.75 85 GLN A N 1
ATOM 680 C CA . GLN A 1 85 ? -2.548 11.127 -9.458 1.00 91.75 85 GLN A CA 1
ATOM 681 C C . GLN A 1 85 ? -2.230 11.160 -7.957 1.00 91.75 85 GLN A C 1
ATOM 683 O O . GLN A 1 85 ? -1.191 11.689 -7.557 1.00 91.75 85 GLN A O 1
ATOM 688 N N . GLY A 1 86 ? -3.079 10.547 -7.127 1.00 91.94 86 GLY A N 1
ATOM 689 C CA . GLY A 1 86 ? -2.845 10.414 -5.689 1.00 91.94 86 GLY A CA 1
ATOM 690 C C . GLY A 1 86 ? -1.550 9.663 -5.369 1.00 91.94 86 GLY A C 1
ATOM 691 O O . GLY A 1 86 ? -0.766 10.122 -4.536 1.00 91.94 86 GLY A O 1
ATOM 692 N N . PHE A 1 87 ? -1.278 8.557 -6.067 1.00 91.25 87 PHE A N 1
ATOM 693 C CA . PHE A 1 87 ? -0.032 7.807 -5.912 1.00 91.25 87 PHE A CA 1
ATOM 694 C C . PHE A 1 87 ? 1.184 8.623 -6.320 1.00 91.25 87 PHE A C 1
ATOM 696 O O . PHE A 1 87 ? 2.157 8.644 -5.572 1.00 91.25 87 PHE A O 1
ATOM 703 N N . VAL A 1 88 ? 1.135 9.323 -7.454 1.00 91.75 88 VAL A N 1
ATOM 704 C CA . VAL A 1 88 ? 2.239 10.181 -7.905 1.00 91.75 88 VAL A CA 1
ATOM 705 C C . VAL A 1 88 ? 2.563 11.238 -6.851 1.00 91.75 88 VAL A C 1
ATOM 707 O O . VAL A 1 88 ? 3.728 11.403 -6.497 1.00 91.75 88 VAL A O 1
ATOM 710 N N . VAL A 1 89 ? 1.548 11.903 -6.293 1.00 92.44 89 VAL A N 1
ATOM 711 C CA . VAL A 1 89 ? 1.736 12.912 -5.240 1.00 92.44 89 VAL A CA 1
ATOM 712 C C . VAL A 1 89 ? 2.318 12.287 -3.971 1.00 92.44 89 VAL A C 1
ATOM 714 O O . VAL A 1 89 ? 3.322 12.776 -3.455 1.00 92.44 89 VAL A O 1
ATOM 717 N N . ALA A 1 90 ? 1.739 11.185 -3.489 1.00 90.62 90 ALA A N 1
ATOM 718 C CA . ALA A 1 90 ? 2.202 10.512 -2.278 1.00 90.62 90 ALA A CA 1
ATOM 719 C C . ALA A 1 90 ? 3.647 10.009 -2.414 1.00 90.62 90 ALA A C 1
ATOM 721 O O . ALA A 1 90 ? 4.462 10.204 -1.510 1.00 90.62 90 ALA A O 1
ATOM 722 N N . LEU A 1 91 ? 3.983 9.399 -3.555 1.00 85.81 91 LEU A N 1
ATOM 723 C CA . LEU A 1 91 ? 5.320 8.885 -3.828 1.00 85.81 91 LEU A CA 1
ATOM 724 C C . LEU A 1 91 ? 6.331 10.024 -3.976 1.00 85.81 91 LEU A C 1
ATOM 726 O O . LEU A 1 91 ? 7.434 9.922 -3.448 1.00 85.81 91 LEU A O 1
ATOM 730 N N . ALA A 1 92 ? 5.958 11.120 -4.642 1.00 83.94 92 ALA A N 1
ATOM 731 C CA . ALA A 1 92 ? 6.810 12.297 -4.775 1.00 83.94 92 ALA A CA 1
ATOM 732 C C . ALA A 1 92 ? 7.111 12.928 -3.408 1.00 83.94 92 ALA A C 1
ATOM 734 O O . ALA A 1 92 ? 8.274 13.180 -3.097 1.00 83.94 92 ALA A O 1
ATOM 735 N N . SER A 1 93 ? 6.096 13.106 -2.555 1.00 86.44 93 SER A N 1
ATOM 736 C CA . SER A 1 93 ? 6.284 13.608 -1.188 1.00 86.44 93 SER A CA 1
ATOM 737 C C . SER A 1 93 ? 7.121 12.657 -0.332 1.00 86.44 93 SER A C 1
ATOM 739 O O . SER A 1 93 ? 7.992 13.100 0.417 1.00 86.44 93 SER A O 1
ATOM 741 N N . PHE A 1 94 ? 6.907 11.345 -0.463 1.00 84.12 94 PHE A N 1
ATOM 742 C CA . PHE A 1 94 ? 7.724 10.341 0.211 1.00 84.12 94 PHE A CA 1
ATOM 743 C C . PHE A 1 94 ? 9.190 10.424 -0.231 1.00 84.12 94 PHE A C 1
ATOM 745 O O . PHE A 1 94 ? 10.075 10.548 0.612 1.00 84.12 94 PHE A O 1
ATOM 752 N N . VAL A 1 95 ? 9.454 10.437 -1.538 1.00 79.19 95 VAL A N 1
ATOM 753 C CA . VAL A 1 95 ? 10.801 10.573 -2.114 1.00 79.19 95 VAL A CA 1
ATOM 754 C C . VAL A 1 95 ? 11.473 11.863 -1.657 1.00 79.19 95 VAL A C 1
ATOM 756 O O . VAL A 1 95 ? 12.645 11.842 -1.283 1.00 79.19 95 VAL A O 1
ATOM 759 N N . GLU A 1 96 ? 10.740 12.975 -1.632 1.00 79.12 96 GLU A N 1
ATOM 760 C CA . GLU A 1 96 ? 11.268 14.248 -1.154 1.00 79.12 96 GLU A CA 1
ATOM 761 C C . GLU A 1 96 ? 11.626 14.198 0.337 1.00 79.12 96 GLU A C 1
ATOM 763 O O . GLU A 1 96 ? 12.714 14.633 0.717 1.00 79.12 96 GLU A O 1
ATOM 768 N N . SER A 1 97 ? 10.7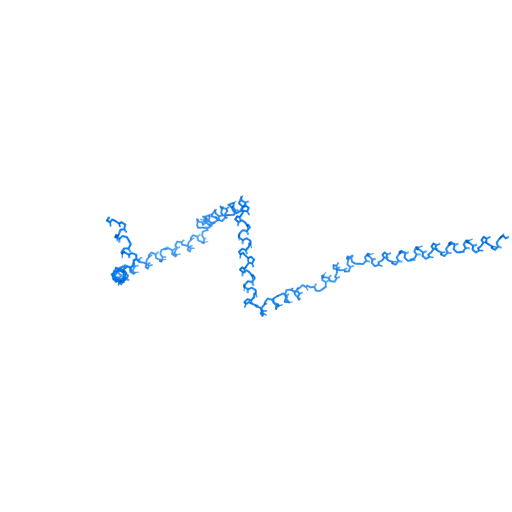76 13.590 1.170 1.00 79.69 97 SER A N 1
ATOM 769 C CA . SER A 1 97 ? 11.077 13.368 2.592 1.00 79.69 97 SER A CA 1
ATOM 770 C C . SER A 1 97 ? 12.260 12.416 2.823 1.00 79.69 97 SER A C 1
ATOM 772 O O . SER A 1 97 ? 12.926 12.489 3.852 1.00 79.69 97 SER A O 1
ATOM 774 N N . GLN A 1 98 ? 12.555 11.553 1.846 1.00 70.88 98 GLN A N 1
ATOM 775 C CA . GLN A 1 98 ? 13.627 10.558 1.872 1.00 70.88 98 GLN A CA 1
ATOM 776 C C . GLN A 1 98 ? 14.833 10.968 1.005 1.00 70.88 98 GLN A C 1
ATOM 778 O O . GLN A 1 98 ? 15.630 10.108 0.627 1.00 70.88 98 GLN A O 1
ATOM 783 N N . LYS A 1 99 ? 14.996 12.264 0.683 1.00 60.78 99 LYS A N 1
ATOM 784 C CA . LYS A 1 99 ? 15.999 12.818 -0.260 1.00 60.78 99 LYS A CA 1
ATOM 785 C C . LYS A 1 99 ? 17.445 12.313 -0.079 1.00 60.78 99 LYS A C 1
ATOM 787 O O . LYS A 1 99 ? 18.201 12.316 -1.046 1.00 60.78 99 LYS A O 1
ATOM 792 N N . SER A 1 100 ? 17.850 11.848 1.107 1.00 60.34 100 SER A N 1
ATOM 793 C CA . SER A 1 100 ? 19.172 11.232 1.333 1.00 60.34 100 SER A CA 1
ATOM 794 C C . SER A 1 100 ? 19.236 9.729 1.005 1.00 60.34 100 SER A C 1
ATOM 796 O O . SER A 1 100 ? 20.302 9.216 0.664 1.00 60.34 100 SER A O 1
ATOM 798 N N . GLY A 1 101 ? 18.111 9.018 1.087 1.00 62.91 101 GLY A N 1
ATOM 799 C CA . GLY A 1 101 ? 18.001 7.576 0.869 1.00 62.91 101 GLY A CA 1
ATOM 800 C C . GLY A 1 101 ? 17.730 7.186 -0.582 1.00 62.91 101 GLY A C 1
ATOM 801 O O . GLY A 1 101 ? 18.272 6.187 -1.042 1.00 62.91 101 GLY A O 1
ATOM 802 N N . VAL A 1 102 ? 16.953 7.973 -1.335 1.00 65.81 102 VAL A N 1
ATOM 803 C CA . VAL A 1 102 ? 16.539 7.602 -2.706 1.00 65.81 102 VAL A CA 1
ATOM 804 C C . VAL A 1 102 ? 17.702 7.651 -3.693 1.00 65.81 102 VAL A C 1
ATOM 806 O O . VAL A 1 102 ? 17.919 6.690 -4.426 1.00 65.81 102 VAL A O 1
ATOM 809 N N . SER A 1 103 ? 18.514 8.710 -3.669 1.00 67.19 103 SER A N 1
ATOM 810 C CA . SER A 1 103 ? 19.722 8.796 -4.504 1.00 67.19 103 SER A CA 1
ATOM 811 C C . SER A 1 103 ? 20.705 7.671 -4.183 1.00 67.19 103 SER A C 1
ATOM 813 O O . SER A 1 103 ? 21.324 7.109 -5.083 1.00 67.19 103 SER A O 1
ATOM 815 N N . LYS A 1 104 ? 20.807 7.298 -2.900 1.00 70.81 104 LYS A N 1
ATOM 816 C CA . LYS A 1 104 ? 21.636 6.181 -2.444 1.00 70.81 104 LYS A CA 1
ATOM 817 C C . LYS A 1 104 ? 21.072 4.833 -2.899 1.00 70.81 104 LYS A C 1
ATOM 819 O O . LYS A 1 104 ? 21.826 4.017 -3.403 1.00 70.81 104 LYS A O 1
ATOM 824 N N . PHE A 1 105 ? 19.758 4.633 -2.821 1.00 72.62 105 PHE A N 1
ATOM 825 C CA . PHE A 1 105 ? 19.077 3.431 -3.301 1.00 72.62 105 PHE A CA 1
ATOM 826 C C . PHE A 1 105 ? 19.200 3.260 -4.817 1.00 72.62 105 PHE A C 1
ATOM 828 O O . PHE A 1 105 ? 19.533 2.173 -5.275 1.00 72.62 105 PHE A O 1
ATOM 835 N N . ILE A 1 106 ? 18.984 4.323 -5.599 1.00 70.31 106 ILE A N 1
ATOM 836 C CA . ILE A 1 106 ? 19.175 4.296 -7.055 1.00 70.31 106 ILE A CA 1
ATOM 837 C C . ILE A 1 106 ? 20.639 3.981 -7.376 1.00 70.31 106 ILE A C 1
ATOM 839 O O . ILE A 1 106 ? 20.903 3.097 -8.186 1.00 70.31 106 ILE A O 1
ATOM 843 N N . ALA A 1 107 ? 21.591 4.642 -6.708 1.00 73.00 107 ALA A N 1
ATOM 844 C CA . ALA A 1 107 ? 23.013 4.366 -6.892 1.00 73.00 107 ALA A CA 1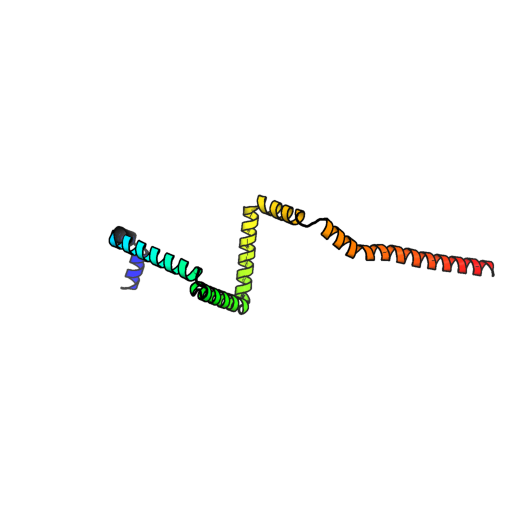
ATOM 845 C C . ALA A 1 107 ? 23.378 2.917 -6.527 1.00 73.00 107 ALA A C 1
ATOM 847 O O . ALA A 1 107 ? 24.137 2.283 -7.255 1.00 73.00 107 ALA A O 1
ATOM 848 N N . ASP A 1 108 ? 22.818 2.376 -5.445 1.00 76.50 108 ASP A N 1
ATOM 849 C CA . ASP A 1 108 ? 23.044 0.996 -5.019 1.00 76.50 108 ASP A CA 1
ATOM 850 C C . ASP A 1 108 ? 22.388 -0.010 -5.982 1.00 76.50 108 ASP A C 1
ATOM 852 O O . ASP A 1 108 ? 22.998 -1.033 -6.279 1.00 76.50 108 ASP A O 1
ATOM 856 N N . GLN A 1 109 ? 21.202 0.266 -6.541 1.00 75.25 109 GLN A N 1
ATOM 857 C CA . GLN A 1 109 ? 20.592 -0.598 -7.564 1.00 75.25 109 GLN A CA 1
ATOM 858 C C . GLN A 1 109 ? 21.364 -0.566 -8.885 1.00 75.25 109 GLN A C 1
ATOM 860 O O . GLN A 1 109 ? 21.626 -1.624 -9.452 1.00 75.25 109 GLN A O 1
ATOM 865 N N . VAL A 1 110 ? 21.796 0.613 -9.342 1.00 70.94 110 VAL A N 1
ATOM 866 C CA . VAL A 1 110 ? 22.626 0.749 -10.551 1.00 70.94 110 VAL A CA 1
ATOM 867 C C . VAL A 1 110 ? 23.983 0.068 -10.360 1.00 70.94 110 VAL A C 1
ATOM 869 O O . VAL A 1 110 ? 24.446 -0.618 -11.262 1.00 70.94 110 VAL A O 1
ATOM 872 N N . LYS A 1 111 ? 24.606 0.180 -9.178 1.00 69.94 111 LYS A N 1
ATOM 873 C CA . LYS A 1 111 ? 25.848 -0.547 -8.849 1.00 69.94 111 LYS A CA 1
ATOM 874 C C . LYS A 1 111 ? 25.665 -2.062 -8.774 1.00 69.94 111 LYS A C 1
ATOM 876 O O . LYS A 1 111 ? 26.630 -2.790 -8.978 1.00 69.94 111 LYS A O 1
ATOM 881 N N . ARG A 1 112 ? 24.463 -2.536 -8.430 1.00 69.56 112 ARG A N 1
ATOM 882 C CA . ARG A 1 112 ? 24.123 -3.968 -8.389 1.00 69.56 112 ARG A CA 1
ATOM 883 C C . ARG A 1 112 ? 23.835 -4.547 -9.769 1.00 69.56 112 ARG A C 1
ATOM 885 O O . ARG A 1 112 ? 23.830 -5.769 -9.896 1.00 69.56 112 ARG A O 1
ATOM 892 N N . TRP A 1 113 ? 23.603 -3.717 -10.785 1.00 68.69 113 TRP A N 1
ATOM 893 C CA . TRP A 1 113 ? 23.605 -4.191 -12.163 1.00 68.69 113 TRP A CA 1
ATOM 894 C C . TRP A 1 113 ? 25.032 -4.569 -12.537 1.00 68.69 113 TRP A C 1
ATOM 896 O O . TRP A 1 113 ? 25.945 -3.748 -12.483 1.00 68.69 113 TRP A O 1
ATOM 906 N N . ASP A 1 114 ? 25.222 -5.841 -12.875 1.00 70.62 114 ASP A N 1
ATOM 907 C CA . ASP A 1 114 ? 26.513 -6.370 -13.282 1.00 70.62 114 ASP A CA 1
ATOM 908 C C . ASP A 1 114 ? 26.979 -5.623 -14.538 1.00 70.62 114 ASP A C 1
ATOM 910 O O . ASP A 1 114 ? 26.436 -5.793 -15.635 1.00 70.62 114 ASP A O 1
ATOM 914 N N . LEU A 1 115 ? 27.978 -4.754 -14.366 1.00 66.25 115 LEU A N 1
ATOM 915 C CA . LEU A 1 115 ? 28.589 -3.981 -15.444 1.00 66.25 115 LEU A CA 1
ATOM 916 C C . LEU A 1 115 ? 29.048 -4.890 -16.593 1.00 66.25 115 LEU A C 1
ATOM 918 O O . LEU A 1 115 ? 29.056 -4.441 -17.738 1.00 66.25 115 LEU A O 1
ATOM 922 N N . ALA A 1 116 ? 29.356 -6.166 -16.332 1.00 64.50 116 ALA A N 1
ATOM 923 C CA . ALA A 1 116 ? 29.684 -7.130 -17.375 1.00 64.50 116 ALA A CA 1
ATOM 924 C C . ALA A 1 116 ? 28.477 -7.463 -18.272 1.00 64.50 116 ALA A C 1
ATOM 926 O O . ALA A 1 116 ? 28.636 -7.576 -19.488 1.00 64.50 116 ALA A O 1
ATOM 927 N N . GLN A 1 117 ? 27.261 -7.560 -17.721 1.00 68.31 117 GLN A N 1
ATOM 928 C CA . GLN A 1 117 ? 26.040 -7.781 -18.508 1.00 68.31 117 GLN A CA 1
ATOM 929 C C . GLN A 1 117 ? 25.672 -6.556 -19.348 1.00 68.31 117 GLN A C 1
ATOM 931 O O . GLN A 1 117 ? 25.346 -6.703 -20.526 1.00 68.31 117 GLN A O 1
ATOM 936 N N . LEU A 1 118 ? 25.766 -5.353 -18.773 1.00 71.19 118 LEU A N 1
ATOM 937 C CA . LEU A 1 118 ? 25.525 -4.102 -19.501 1.00 71.19 118 LEU A CA 1
ATOM 938 C C . LEU A 1 118 ? 26.548 -3.893 -20.617 1.00 71.19 118 LEU A C 1
ATOM 940 O O . LEU A 1 118 ? 26.164 -3.599 -21.745 1.00 71.19 118 LEU A O 1
ATOM 944 N N . THR A 1 119 ? 27.832 -4.109 -20.329 1.00 72.25 119 THR A N 1
ATOM 945 C CA . THR A 1 119 ? 28.896 -4.010 -21.337 1.00 72.25 119 THR A CA 1
ATOM 946 C C . THR A 1 119 ? 28.665 -5.016 -22.457 1.00 72.25 119 THR A C 1
ATOM 948 O O . THR A 1 119 ? 28.711 -4.635 -23.618 1.00 72.25 119 THR A O 1
ATOM 951 N N . ARG A 1 120 ? 28.302 -6.265 -22.138 1.00 72.81 120 ARG A N 1
ATOM 952 C CA . ARG A 1 120 ? 27.996 -7.290 -23.144 1.00 72.81 120 ARG A CA 1
ATOM 953 C C . ARG A 1 120 ? 26.768 -6.944 -23.990 1.00 72.81 120 ARG A C 1
ATOM 955 O O . ARG A 1 120 ? 26.776 -7.188 -25.191 1.00 72.81 120 ARG A O 1
ATOM 962 N N . LEU A 1 121 ? 25.721 -6.370 -23.393 1.00 69.50 121 LEU A N 1
ATOM 963 C CA . LEU A 1 121 ? 24.534 -5.902 -24.120 1.00 69.50 121 LEU A CA 1
ATOM 964 C C . LEU A 1 121 ? 24.860 -4.731 -25.049 1.00 69.50 121 LEU A C 1
ATOM 966 O O . LEU A 1 121 ? 24.388 -4.700 -26.184 1.00 69.50 121 LEU A O 1
ATOM 970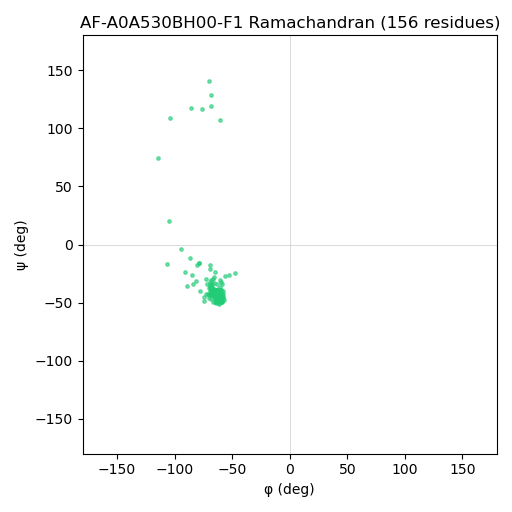 N N . ILE A 1 122 ? 25.675 -3.787 -24.586 1.00 71.88 122 ILE A N 1
ATOM 971 C CA . ILE A 1 122 ? 26.138 -2.650 -25.381 1.00 71.88 122 ILE A CA 1
ATOM 972 C C . ILE A 1 122 ? 27.057 -3.137 -26.509 1.00 71.88 122 ILE A C 1
ATOM 974 O O . ILE A 1 122 ? 26.881 -2.736 -27.651 1.00 71.88 122 ILE A O 1
ATOM 978 N N . GLU A 1 123 ? 27.981 -4.054 -26.235 1.00 73.00 123 GLU A N 1
ATOM 979 C CA . GLU A 1 123 ? 28.919 -4.610 -27.214 1.00 73.00 123 GLU A CA 1
ATOM 980 C C . GLU A 1 123 ? 28.209 -5.436 -28.298 1.00 73.00 123 GLU A C 1
ATOM 982 O O . GLU A 1 123 ? 28.485 -5.262 -29.485 1.00 73.00 123 GLU A O 1
ATOM 987 N N . ILE A 1 124 ? 27.234 -6.269 -27.916 1.00 72.94 124 ILE A N 1
ATOM 988 C CA . ILE A 1 124 ? 26.417 -7.044 -28.863 1.00 72.94 124 ILE A CA 1
ATOM 989 C C . ILE A 1 124 ? 25.584 -6.123 -29.765 1.00 72.94 124 ILE A C 1
ATOM 991 O O . ILE A 1 124 ? 25.454 -6.404 -30.957 1.00 72.94 124 ILE A O 1
ATOM 995 N N . ASN A 1 125 ? 25.034 -5.031 -29.226 1.00 69.38 125 ASN A N 1
ATOM 996 C CA . ASN A 1 125 ? 24.170 -4.131 -29.993 1.00 69.38 125 ASN A CA 1
ATOM 997 C C . ASN A 1 125 ? 24.945 -3.080 -30.812 1.00 69.38 125 ASN A C 1
ATOM 999 O O . ASN A 1 125 ? 24.523 -2.759 -31.916 1.00 69.38 125 ASN A O 1
ATOM 1003 N N . ILE A 1 126 ? 26.089 -2.578 -30.333 1.00 72.81 126 ILE A N 1
ATOM 1004 C CA . ILE A 1 126 ? 26.888 -1.535 -31.014 1.00 72.81 126 ILE A CA 1
ATOM 1005 C C . ILE A 1 126 ? 27.943 -2.135 -31.959 1.00 72.81 126 ILE A C 1
ATOM 1007 O O . ILE A 1 126 ? 28.365 -1.490 -32.922 1.00 72.81 126 ILE A O 1
ATOM 1011 N N . GLY A 1 127 ? 28.362 -3.387 -31.739 1.00 68.81 127 GLY A N 1
ATOM 1012 C CA . GLY A 1 127 ? 29.421 -4.029 -32.522 1.00 68.81 127 GLY A CA 1
ATOM 1013 C C . GLY A 1 127 ? 29.132 -4.108 -34.026 1.00 68.81 127 GLY A C 1
ATOM 1014 O O . GLY A 1 127 ? 30.053 -3.969 -34.832 1.00 68.81 127 GLY A O 1
ATOM 1015 N N . LYS A 1 128 ? 27.862 -4.276 -34.424 1.00 73.19 128 LYS A N 1
ATOM 1016 C CA . LYS A 1 128 ? 27.451 -4.287 -35.840 1.00 73.19 128 LYS A 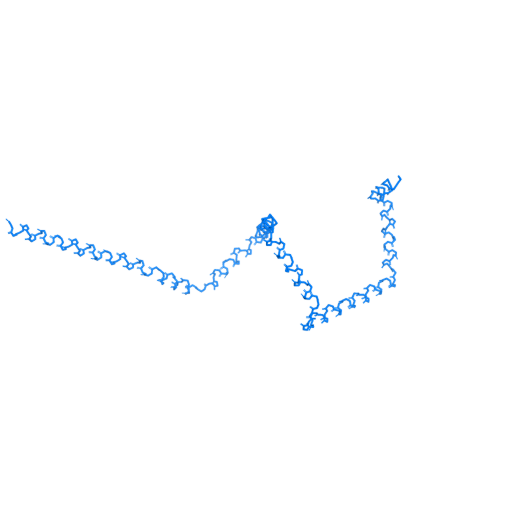CA 1
ATOM 1017 C C . LYS A 1 128 ? 27.526 -2.900 -36.482 1.00 73.19 128 LYS A C 1
ATOM 1019 O O . LYS A 1 128 ? 28.042 -2.780 -37.592 1.00 73.19 128 LYS A O 1
ATOM 1024 N N . ASP A 1 129 ? 27.091 -1.858 -35.781 1.00 80.81 129 ASP A N 1
ATOM 1025 C CA . ASP A 1 129 ? 27.046 -0.490 -36.317 1.00 80.81 129 ASP A CA 1
ATOM 1026 C C . ASP A 1 129 ? 28.444 0.072 -36.588 1.00 80.81 129 ASP A C 1
ATOM 1028 O O . ASP A 1 129 ? 28.693 0.679 -37.632 1.00 80.81 129 ASP A O 1
ATOM 1032 N N . LEU A 1 130 ? 29.408 -0.212 -35.706 1.00 80.81 130 LEU A N 1
ATOM 1033 C CA . LEU A 1 130 ? 30.789 0.233 -35.903 1.00 80.81 130 LEU A CA 1
ATOM 1034 C C . LEU A 1 130 ? 31.471 -0.482 -37.087 1.00 80.81 130 LEU A C 1
ATOM 1036 O O . LEU A 1 130 ? 32.315 0.101 -37.774 1.00 80.81 130 LEU A O 1
ATOM 1040 N N . GLN A 1 131 ? 31.086 -1.733 -37.363 1.00 80.31 131 GLN A N 1
ATOM 1041 C CA . GLN A 1 131 ? 31.561 -2.478 -38.532 1.00 80.31 131 GLN A CA 1
ATOM 1042 C C . GLN A 1 131 ? 30.967 -1.944 -39.842 1.00 80.31 131 GLN A C 1
ATOM 1044 O O . GLN A 1 131 ? 31.688 -1.902 -40.839 1.00 80.31 131 GLN A O 1
ATOM 1049 N N . TYR A 1 132 ? 29.716 -1.466 -39.847 1.00 82.12 132 TYR A N 1
ATOM 1050 C CA . TYR A 1 132 ? 29.096 -0.868 -41.037 1.00 82.12 132 TYR A CA 1
ATOM 1051 C C . TYR A 1 132 ? 29.834 0.380 -41.524 1.00 82.12 132 TYR A C 1
ATOM 1053 O O . TYR A 1 132 ? 30.049 0.526 -42.726 1.00 82.12 132 TYR A O 1
ATOM 1061 N N . ILE A 1 133 ? 30.294 1.245 -40.614 1.00 84.19 133 ILE A N 1
ATOM 1062 C CA . ILE A 1 133 ? 31.103 2.420 -40.981 1.00 84.19 133 ILE A CA 1
ATOM 1063 C C . ILE A 1 133 ? 32.404 1.980 -41.670 1.00 84.19 133 ILE A C 1
ATOM 1065 O O . ILE A 1 133 ? 32.774 2.520 -42.713 1.00 84.19 133 ILE A O 1
ATOM 1069 N N . ARG A 1 134 ? 33.080 0.959 -41.124 1.00 89.81 134 ARG A N 1
ATOM 1070 C CA . ARG A 1 134 ? 34.336 0.438 -41.686 1.00 89.81 134 ARG A CA 1
ATOM 1071 C C . ARG A 1 134 ? 34.128 -0.230 -43.046 1.00 89.81 134 ARG A C 1
ATOM 1073 O O . ARG A 1 134 ? 34.923 -0.013 -43.957 1.00 89.81 134 ARG A O 1
ATOM 1080 N N . PHE A 1 135 ? 33.065 -1.015 -43.190 1.00 91.69 135 PHE A N 1
ATOM 1081 C CA . PHE A 1 135 ? 32.715 -1.669 -44.447 1.00 91.69 135 PHE A CA 1
ATOM 1082 C C . PHE A 1 135 ? 32.372 -0.645 -45.534 1.00 91.69 135 PHE A C 1
ATOM 1084 O O . PHE A 1 135 ? 32.956 -0.687 -46.614 1.00 91.69 135 PHE A O 1
ATOM 1091 N N . ASN A 1 136 ? 31.517 0.334 -45.221 1.00 90.56 136 ASN A N 1
ATOM 1092 C CA . ASN A 1 136 ? 31.162 1.405 -46.154 1.00 90.56 136 ASN A CA 1
ATOM 1093 C C . ASN A 1 136 ? 32.393 2.210 -46.592 1.00 90.56 136 ASN A C 1
ATOM 1095 O O . ASN A 1 136 ? 32.528 2.518 -47.774 1.00 90.56 136 ASN A O 1
ATOM 1099 N N . GLY A 1 137 ? 33.330 2.485 -45.677 1.00 91.56 137 GLY A N 1
ATOM 1100 C CA . GLY A 1 137 ? 34.591 3.154 -46.004 1.00 91.56 137 GLY A CA 1
ATOM 1101 C C . GLY A 1 137 ? 35.452 2.377 -47.008 1.00 91.56 137 GLY A C 1
ATOM 1102 O O . GLY A 1 137 ? 35.939 2.9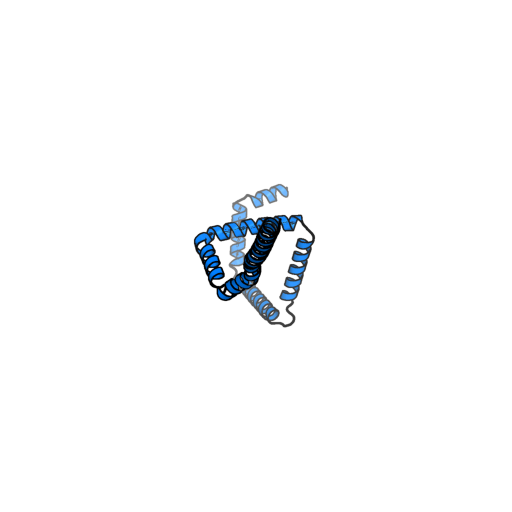61 -47.974 1.00 91.56 137 GLY A O 1
ATOM 1103 N N . MET A 1 138 ? 35.598 1.057 -46.830 1.00 95.62 138 MET A N 1
ATOM 1104 C CA . MET A 1 138 ? 36.353 0.213 -47.770 1.00 95.62 138 MET A CA 1
ATOM 1105 C C . MET A 1 138 ? 35.660 0.093 -49.133 1.00 95.62 138 MET A C 1
ATOM 1107 O O . MET A 1 138 ? 36.332 0.142 -50.160 1.00 95.62 138 MET A O 1
ATOM 1111 N N . VAL A 1 139 ? 34.329 -0.022 -49.157 1.00 94.88 139 VAL A N 1
ATOM 1112 C CA . VAL A 1 139 ? 33.555 -0.130 -50.404 1.00 94.88 139 VAL A CA 1
ATOM 1113 C C . VAL A 1 139 ? 33.633 1.162 -51.215 1.00 94.88 139 VAL A C 1
ATOM 1115 O O . VAL A 1 139 ? 33.954 1.121 -52.401 1.00 94.88 139 VAL A O 1
ATOM 1118 N N . ILE A 1 140 ? 33.391 2.314 -50.582 1.00 95.75 140 ILE A N 1
ATOM 1119 C CA . ILE A 1 140 ? 33.441 3.617 -51.259 1.00 95.75 140 ILE A CA 1
ATOM 1120 C C . ILE A 1 140 ? 34.870 3.922 -51.717 1.00 95.75 140 ILE A C 1
ATOM 1122 O O . ILE A 1 140 ? 35.065 4.326 -52.861 1.00 95.75 140 ILE A O 1
ATOM 1126 N N . GLY A 1 141 ? 35.872 3.681 -50.865 1.00 94.56 141 GLY A N 1
ATOM 1127 C CA . GLY A 1 141 ? 37.278 3.885 -51.217 1.00 94.56 141 GLY A CA 1
ATOM 1128 C C . GLY A 1 141 ? 37.737 2.991 -52.372 1.00 94.56 141 GLY A C 1
ATOM 1129 O O . GLY A 1 141 ? 38.403 3.467 -53.289 1.00 94.56 141 GLY A O 1
ATOM 1130 N N . GLY A 1 142 ? 37.330 1.718 -52.374 1.00 95.00 142 GLY A N 1
ATOM 1131 C CA . GLY A 1 142 ? 37.625 0.779 -53.457 1.00 95.00 142 GLY A CA 1
ATOM 1132 C C . GLY A 1 142 ? 36.973 1.178 -54.783 1.00 95.00 142 GLY A C 1
ATOM 1133 O O . GLY A 1 142 ? 37.639 1.173 -55.816 1.00 95.00 142 GLY A O 1
ATOM 1134 N N . LEU A 1 143 ? 35.700 1.586 -54.759 1.00 96.19 143 LEU A N 1
ATOM 1135 C CA . LEU A 1 143 ? 34.998 2.071 -55.952 1.00 96.19 143 LEU A CA 1
ATOM 1136 C C . LEU A 1 143 ? 35.608 3.369 -56.488 1.00 96.19 143 LEU A C 1
ATOM 1138 O O . LEU A 1 143 ? 35.845 3.473 -57.688 1.00 96.19 143 LEU A O 1
ATOM 1142 N N . ALA A 1 144 ? 35.917 4.334 -55.618 1.00 95.75 144 ALA A N 1
ATOM 1143 C CA . ALA A 1 144 ? 36.576 5.575 -56.016 1.00 95.75 144 ALA A CA 1
ATOM 1144 C C . ALA A 1 144 ? 37.958 5.311 -56.635 1.00 95.75 144 ALA A C 1
ATOM 1146 O O . ALA A 1 144 ? 38.281 5.877 -57.677 1.00 95.75 144 ALA A O 1
ATOM 1147 N N . GLY A 1 145 ? 38.744 4.404 -56.045 1.00 95.19 145 GLY A N 1
ATOM 1148 C CA . GLY A 1 145 ? 40.035 3.985 -56.591 1.00 95.19 145 GLY A CA 1
ATOM 1149 C C . GLY A 1 145 ? 39.912 3.313 -57.960 1.00 95.19 145 GLY A C 1
ATOM 1150 O O . GLY A 1 145 ? 40.675 3.636 -58.866 1.00 95.19 145 GLY A O 1
ATOM 1151 N N . LEU A 1 146 ? 38.920 2.433 -58.144 1.00 95.56 146 LEU A N 1
ATOM 1152 C CA . LEU A 1 146 ? 38.648 1.793 -59.433 1.00 95.56 146 LEU A CA 1
ATOM 1153 C C . LEU A 1 146 ? 38.270 2.830 -60.501 1.00 95.56 146 LEU A C 1
ATOM 1155 O O . LEU A 1 146 ? 38.814 2.802 -61.603 1.00 95.56 146 LEU A O 1
ATOM 1159 N N . VAL A 1 147 ? 37.380 3.770 -60.165 1.00 95.50 147 VAL A N 1
ATOM 1160 C CA . VAL A 1 147 ? 36.966 4.857 -61.065 1.00 95.50 147 VAL A CA 1
ATOM 1161 C C . VAL A 1 147 ? 38.171 5.702 -61.473 1.00 95.50 147 VAL A C 1
ATOM 1163 O O . VAL A 1 147 ? 38.392 5.895 -62.667 1.00 95.50 147 VAL A O 1
ATOM 1166 N N . LEU A 1 148 ? 38.992 6.138 -60.515 1.00 93.75 148 LEU A N 1
ATOM 1167 C CA . LEU A 1 148 ? 40.195 6.925 -60.798 1.00 93.75 148 LEU A CA 1
ATOM 1168 C C . LEU A 1 148 ? 41.190 6.158 -61.676 1.00 93.75 148 LEU A C 1
ATOM 1170 O O . LEU A 1 148 ? 41.657 6.704 -62.670 1.00 93.75 148 LEU A O 1
ATOM 1174 N N . TYR A 1 149 ? 41.451 4.885 -61.370 1.00 94.38 149 TYR A N 1
ATOM 1175 C CA . TYR A 1 149 ? 42.357 4.045 -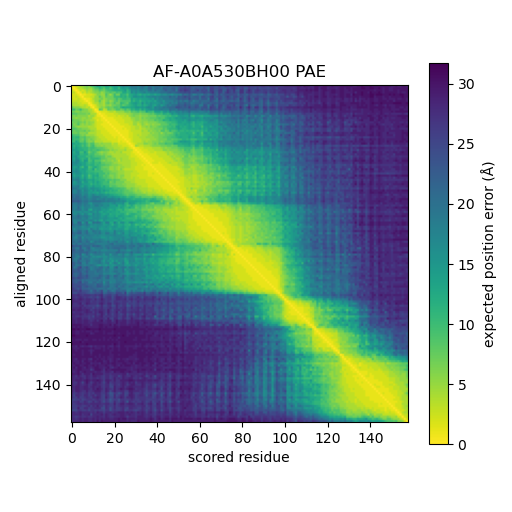62.155 1.00 94.38 149 TYR A CA 1
ATOM 1176 C C . TYR A 1 149 ? 41.866 3.844 -63.595 1.00 94.38 149 TYR A C 1
ATOM 1178 O O . TYR A 1 149 ? 42.640 3.929 -64.548 1.00 94.38 149 TYR A O 1
ATOM 1186 N N . THR A 1 150 ? 40.567 3.591 -63.778 1.00 93.06 150 THR A N 1
ATOM 1187 C CA . THR A 1 150 ? 39.983 3.452 -65.122 1.00 93.06 150 THR A CA 1
ATOM 1188 C C . THR A 1 150 ? 40.000 4.763 -65.901 1.00 93.06 150 THR A C 1
ATOM 1190 O O . THR A 1 150 ? 40.303 4.738 -67.091 1.00 93.06 150 THR A O 1
ATOM 1193 N N . ALA A 1 151 ? 39.741 5.899 -65.246 1.00 92.56 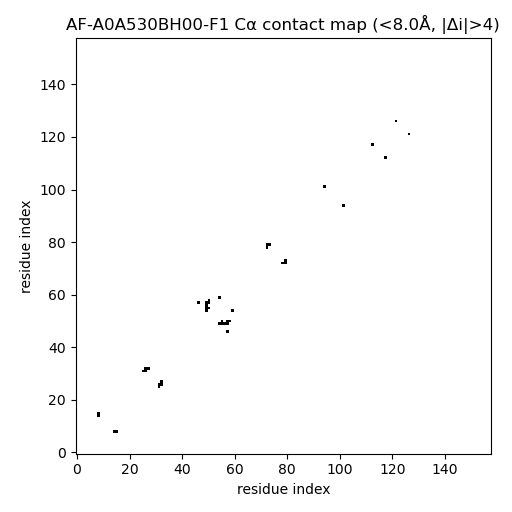151 ALA A N 1
ATOM 1194 C CA . ALA A 1 151 ? 39.812 7.218 -65.866 1.00 92.56 151 ALA A CA 1
ATOM 1195 C C . ALA A 1 151 ? 41.243 7.565 -66.294 1.00 92.56 151 ALA A C 1
ATOM 1197 O O . ALA A 1 151 ? 41.451 7.960 -67.437 1.00 92.56 151 ALA A O 1
ATOM 1198 N N . GLU A 1 152 ? 42.230 7.350 -65.420 1.00 92.88 152 GLU A N 1
ATOM 1199 C CA . GLU A 1 152 ? 43.651 7.536 -65.731 1.00 92.88 152 GLU A CA 1
ATOM 1200 C C . GLU A 1 152 ? 44.067 6.670 -66.924 1.00 92.88 152 GLU A C 1
ATOM 1202 O O . GLU A 1 152 ? 44.662 7.157 -67.885 1.00 92.88 152 GLU A O 1
ATOM 1207 N N . ARG A 1 153 ? 43.697 5.385 -66.910 1.00 92.25 153 ARG A N 1
ATOM 1208 C CA . ARG A 1 153 ? 44.072 4.457 -67.976 1.00 92.25 153 ARG A CA 1
ATOM 1209 C C . ARG A 1 153 ? 43.395 4.772 -69.309 1.00 92.25 153 ARG A C 1
ATOM 1211 O O . ARG A 1 153 ? 44.036 4.612 -70.341 1.00 92.25 153 ARG A O 1
ATOM 1218 N N . LEU A 1 154 ? 42.139 5.220 -69.301 1.00 89.69 154 LEU A N 1
ATOM 1219 C CA . LEU A 1 154 ? 41.430 5.642 -70.512 1.00 89.69 154 LEU A CA 1
ATOM 1220 C C . LEU A 1 154 ? 42.030 6.932 -71.090 1.00 89.69 154 LEU A C 1
ATOM 1222 O O . LEU A 1 154 ? 42.144 7.051 -72.304 1.00 89.69 154 LEU A O 1
ATOM 1226 N N . PHE A 1 155 ? 42.452 7.863 -70.230 1.00 88.00 155 PHE A N 1
ATOM 1227 C CA . PHE A 1 155 ? 43.082 9.119 -70.643 1.00 88.00 155 PHE A CA 1
ATOM 1228 C C . PHE A 1 155 ? 44.509 8.923 -71.175 1.00 88.00 155 PHE A C 1
ATOM 1230 O O . PHE A 1 155 ? 44.944 9.679 -72.027 1.00 88.00 155 PHE A O 1
ATOM 1237 N N . LEU A 1 156 ? 45.234 7.908 -70.691 1.00 77.25 156 LEU A N 1
ATOM 1238 C CA . LEU A 1 156 ? 46.571 7.549 -71.188 1.00 77.25 156 LEU A CA 1
ATOM 1239 C C . LEU A 1 156 ? 46.548 6.712 -72.480 1.00 77.25 156 LEU A C 1
ATOM 1241 O O . LEU A 1 156 ? 47.579 6.581 -73.136 1.00 77.25 156 LEU A O 1
ATOM 1245 N N . LEU A 1 157 ? 45.407 6.101 -72.818 1.00 68.62 157 LEU A N 1
ATOM 1246 C CA . LEU A 1 157 ? 45.214 5.293 -74.031 1.00 68.62 157 LEU A CA 1
ATOM 1247 C C . LEU A 1 157 ? 44.611 6.087 -75.204 1.00 68.62 157 LEU A C 1
ATOM 1249 O O . LEU A 1 157 ? 44.472 5.523 -76.290 1.00 68.62 157 LEU A O 1
ATOM 1253 N N . ASN A 1 158 ? 44.256 7.354 -74.987 1.00 49.66 158 ASN A N 1
ATOM 1254 C CA . ASN A 1 158 ? 43.655 8.264 -75.962 1.00 49.66 158 ASN A CA 1
ATOM 1255 C C . ASN A 1 158 ? 44.556 9.483 -76.188 1.00 49.66 158 ASN A C 1
ATOM 1257 O O . ASN A 1 158 ? 44.466 10.072 -77.286 1.00 49.66 158 ASN A O 1
#

pLDDT: mean 82.79, std 9.34, range [49.66, 96.19]

Sequence (158 aa):
FALGFIERLRTSKQYARRAEKLKRDFLGRPEVRALAGDTWASLRLFIEQDANAPNSAIREHLANMFVEVGRHLADDAQIRADMNQGFVVALASFVESQKSGVSKFIADQVKRWDLAQLTRLIEINIGKDLQYIRFNGMVIGGLAGLVLYTAERLFLLN

Secondary structure (DSSP, 8-state):
-HHHHHHHHHH-HHHHHHHHHHHHHHHT-HHHHHHHHHHHHHHHHHHHHHHHSSS-HHHHHHHHHHHHHHHHHHH-HHHHHHHHHHHHHHHHHHHHHTHHHHHHHHHHHHHHS-HHHHHHHHHHHHHHHHHHHHHHHHHHHHHHHHHHHHHHHHHH--

Mean predicted aligned error: 17.82 Å